Protein AF-A0A357V0K2-F1 (afdb_monomer_lite)

Secondary structure (DSSP, 8-state):
--GGG-S-SB---TTTS---TT---SBPTT--EEEE-TT--EE-SS---EEEE-S--TT---

Sequence (62 aa):
WQTETGGIMITPLPGATALKPGSATRPFFGVQPQIVDADGNPLDGATEGNLCIVESWPGQMR

Foldseek 3Di:
DDPQQQDDFQADDVPPDDDDPPDSGGTDPPWAKFFAAPVRHTDDDPDHHDIDTPDDDPRGHD

Radius of gyration: 12.72 Å; chains: 1; bounding box: 30×19×36 Å

pLDDT: mean 96.63, std 2.82, range [76.62, 98.44]

Structure (mmCIF, N/CA/C/O backbone):
data_AF-A0A357V0K2-F1
#
_entry.id   AF-A0A357V0K2-F1
#
loop_
_atom_site.group_PDB
_atom_site.id
_atom_site.type_symbol
_atom_site.label_atom_id
_atom_site.label_alt_id
_atom_site.label_comp_id
_atom_site.label_asym_id
_atom_site.label_entity_id
_atom_site.label_seq_id
_atom_site.pdbx_PDB_ins_code
_atom_site.Cartn_x
_atom_site.Cartn_y
_atom_site.Cartn_z
_atom_site.occupancy
_atom_site.B_iso_or_equiv
_atom_site.auth_seq_id
_atom_site.auth_comp_id
_atom_site.auth_asym_id
_atom_site.auth_atom_id
_atom_site.pdbx_PDB_model_num
ATOM 1 N N . TRP A 1 1 ? 2.992 5.987 1.055 1.00 94.94 1 TRP A N 1
ATOM 2 C CA . TRP A 1 1 ? 4.315 5.700 1.637 1.00 94.94 1 TRP A CA 1
ATOM 3 C C . TRP A 1 1 ? 4.531 6.666 2.781 1.00 94.94 1 TRP A C 1
ATOM 5 O O . TRP A 1 1 ? 3.847 7.683 2.827 1.00 94.94 1 TRP A O 1
ATOM 15 N N . GLN A 1 2 ? 5.423 6.330 3.697 1.00 97.50 2 GLN A N 1
ATOM 16 C CA . GLN A 1 2 ? 5.817 7.156 4.837 1.00 97.50 2 GLN A CA 1
ATOM 17 C C . GLN A 1 2 ? 7.331 7.027 5.039 1.00 97.50 2 GLN A C 1
ATOM 19 O O . GLN A 1 2 ? 7.951 6.117 4.479 1.00 97.50 2 GLN A O 1
ATOM 24 N N . THR A 1 3 ? 7.925 7.903 5.844 1.00 96.69 3 THR A N 1
ATOM 25 C CA . THR A 1 3 ? 9.363 7.863 6.151 1.00 96.69 3 THR A CA 1
ATOM 26 C C . THR A 1 3 ? 9.777 6.495 6.704 1.00 96.69 3 THR A C 1
ATOM 28 O O . THR A 1 3 ?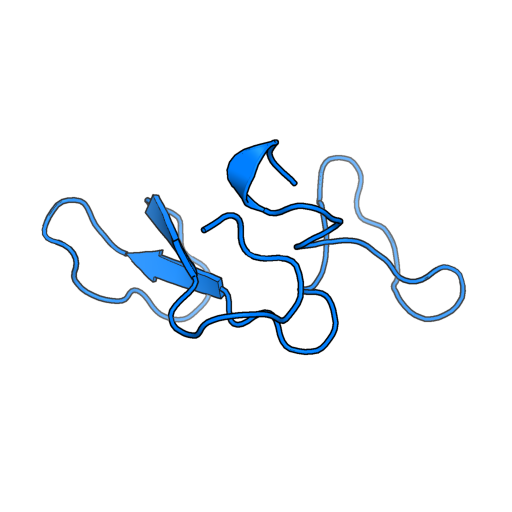 10.734 5.891 6.231 1.00 96.69 3 THR A O 1
ATOM 31 N N . GLU A 1 4 ? 8.979 5.950 7.618 1.00 97.19 4 GLU A N 1
ATOM 32 C CA . GLU A 1 4 ? 9.181 4.677 8.315 1.00 97.19 4 GLU A CA 1
ATOM 33 C C . GLU A 1 4 ? 9.079 3.460 7.384 1.00 97.19 4 GLU A C 1
ATOM 35 O O . GLU A 1 4 ? 9.553 2.369 7.700 1.00 97.19 4 GLU A O 1
ATOM 40 N N . THR A 1 5 ? 8.455 3.635 6.216 1.00 96.38 5 THR A N 1
ATOM 41 C CA . THR A 1 5 ? 8.268 2.549 5.247 1.00 96.38 5 THR A CA 1
ATOM 42 C C . THR A 1 5 ? 9.443 2.375 4.293 1.00 96.38 5 THR A C 1
ATOM 44 O O . THR A 1 5 ? 9.481 1.372 3.584 1.00 96.38 5 THR A O 1
ATOM 47 N N . GLY A 1 6 ? 10.371 3.339 4.242 1.00 96.81 6 GLY A N 1
ATOM 48 C CA . GLY A 1 6 ? 11.566 3.312 3.390 1.00 96.81 6 GLY A CA 1
ATOM 49 C C . GLY A 1 6 ? 11.309 3.320 1.875 1.00 96.81 6 GLY A C 1
ATOM 50 O O . GLY A 1 6 ? 12.245 3.481 1.096 1.00 96.81 6 GLY A O 1
ATOM 51 N N . GLY A 1 7 ? 10.059 3.175 1.427 1.00 96.44 7 GLY A N 1
ATOM 52 C CA . GLY A 1 7 ? 9.703 3.078 0.017 1.00 96.44 7 GLY A CA 1
ATOM 53 C C . GLY A 1 7 ? 8.197 3.073 -0.238 1.00 96.44 7 GLY A C 1
ATOM 54 O O . GLY A 1 7 ? 7.374 3.272 0.656 1.00 96.44 7 GLY A O 1
ATOM 55 N N . ILE A 1 8 ? 7.822 2.882 -1.503 1.00 97.62 8 ILE A N 1
ATOM 56 C CA . ILE A 1 8 ? 6.423 2.920 -1.932 1.00 97.62 8 ILE A CA 1
ATOM 57 C C . ILE A 1 8 ? 5.679 1.660 -1.476 1.00 97.62 8 ILE A C 1
ATOM 59 O O . ILE A 1 8 ? 6.092 0.549 -1.784 1.00 97.62 8 ILE A O 1
ATOM 63 N N . MET A 1 9 ? 4.547 1.855 -0.791 1.00 98.00 9 MET A N 1
ATOM 64 C CA . MET A 1 9 ? 3.738 0.764 -0.227 1.00 98.00 9 MET A CA 1
ATOM 65 C C . MET A 1 9 ? 2.520 0.397 -1.083 1.00 98.00 9 MET A C 1
ATOM 67 O O . MET A 1 9 ? 2.248 -0.774 -1.315 1.00 98.00 9 MET A O 1
ATOM 71 N N . ILE A 1 10 ? 1.773 1.398 -1.553 1.00 98.19 10 ILE A N 1
ATOM 72 C CA . ILE A 1 10 ? 0.555 1.239 -2.360 1.00 98.19 10 ILE A CA 1
ATOM 73 C C . ILE A 1 10 ? 0.685 2.211 -3.532 1.00 98.19 10 ILE A C 1
ATOM 75 O O . ILE A 1 10 ? 0.866 3.411 -3.309 1.00 98.19 10 ILE A O 1
ATOM 79 N N . THR A 1 11 ? 0.669 1.695 -4.760 1.00 97.81 11 THR A N 1
ATOM 80 C CA . THR A 1 11 ? 0.869 2.488 -5.981 1.00 97.81 11 THR A CA 1
ATOM 81 C C . THR A 1 11 ? 0.332 1.767 -7.212 1.00 97.81 11 THR A C 1
ATOM 83 O O . THR A 1 11 ? 0.410 0.538 -7.287 1.00 97.81 11 THR A O 1
ATOM 86 N N . PRO A 1 12 ? -0.147 2.500 -8.232 1.00 97.44 12 PRO A N 1
ATOM 87 C CA . PRO A 1 12 ? -0.347 1.902 -9.540 1.00 97.44 12 PRO A CA 1
ATOM 88 C C . PRO A 1 12 ? 0.994 1.498 -10.158 1.00 97.44 12 PRO A C 1
ATOM 90 O O . PRO A 1 12 ? 2.014 2.163 -9.960 1.00 97.44 12 PRO A O 1
ATOM 93 N N . LEU A 1 13 ? 0.964 0.435 -10.960 1.00 96.69 13 LEU A N 1
ATOM 94 C CA . LEU A 1 13 ? 2.028 0.098 -11.896 1.00 96.69 13 LEU A CA 1
ATOM 95 C C . LEU A 1 13 ? 1.625 0.636 -13.277 1.00 96.69 13 LEU A C 1
ATOM 97 O O . LEU A 1 13 ? 0.614 0.174 -13.824 1.00 96.69 13 LEU A O 1
ATOM 101 N N . PRO A 1 14 ? 2.358 1.614 -13.846 1.00 95.19 14 PRO A N 1
ATOM 102 C CA . PRO A 1 14 ? 2.068 2.123 -15.182 1.00 95.19 14 PRO A CA 1
ATOM 103 C C . PRO A 1 14 ? 2.010 0.981 -16.202 1.00 95.19 14 PRO A C 1
ATOM 105 O O . PRO A 1 14 ? 2.888 0.124 -16.233 1.00 95.19 14 PRO A O 1
ATOM 108 N N . GLY A 1 15 ? 0.951 0.944 -17.010 1.00 96.00 15 GLY A N 1
ATOM 109 C CA . GLY A 1 15 ? 0.724 -0.122 -17.993 1.00 96.00 15 GLY A CA 1
ATOM 110 C C . GLY A 1 15 ? 0.097 -1.414 -17.448 1.00 96.00 15 GLY A C 1
ATOM 111 O O . GLY A 1 15 ? -0.295 -2.252 -18.251 1.00 96.00 15 GLY A O 1
ATOM 112 N N . ALA A 1 16 ? -0.062 -1.570 -16.128 1.00 96.94 16 ALA A N 1
ATOM 113 C CA . ALA A 1 16 ? -0.701 -2.746 -15.519 1.00 96.94 16 ALA A CA 1
ATOM 114 C C . ALA A 1 16 ? -1.931 -2.408 -14.656 1.00 96.94 16 ALA A C 1
ATOM 116 O O . ALA A 1 16 ? -2.832 -3.236 -14.518 1.00 96.94 16 ALA A O 1
ATOM 117 N N . THR A 1 17 ? -2.003 -1.196 -14.098 1.00 96.25 17 THR A N 1
ATOM 118 C CA . THR A 1 17 ? -3.102 -0.778 -13.215 1.00 96.25 17 THR A CA 1
ATOM 119 C C . THR A 1 17 ? -3.892 0.379 -13.827 1.00 96.25 17 THR A C 1
ATOM 121 O O . THR A 1 17 ? -3.343 1.456 -14.056 1.00 96.25 17 THR A O 1
ATOM 124 N N . ALA A 1 18 ? -5.196 0.182 -14.053 1.00 97.25 18 ALA A N 1
ATOM 125 C CA . ALA A 1 18 ? -6.105 1.265 -14.431 1.00 97.25 18 ALA A CA 1
ATOM 126 C C . ALA A 1 18 ? -6.253 2.276 -13.282 1.00 97.25 18 ALA A C 1
ATOM 128 O O . ALA A 1 18 ? -6.365 1.896 -12.114 1.00 97.25 18 ALA A O 1
ATOM 129 N N . LEU A 1 19 ? -6.253 3.567 -13.616 1.00 97.69 19 LEU A N 1
ATOM 130 C CA . LEU A 1 19 ? -6.240 4.643 -12.628 1.00 97.69 19 LEU A CA 1
ATOM 131 C C . LEU A 1 19 ? -7.658 5.107 -12.276 1.00 97.69 19 LEU A C 1
ATOM 133 O O . LEU A 1 19 ? -8.512 5.257 -13.147 1.00 97.69 19 LEU A O 1
ATOM 137 N N . LYS A 1 20 ? -7.871 5.410 -10.992 1.00 97.62 20 LYS A N 1
ATOM 138 C CA . LYS A 1 20 ? -9.029 6.153 -10.481 1.00 97.62 20 LYS A CA 1
ATOM 139 C C . LYS A 1 20 ? -8.504 7.412 -9.776 1.00 97.62 20 LYS A C 1
ATOM 141 O O . LYS A 1 20 ? -7.685 7.258 -8.868 1.00 97.62 20 LYS A O 1
ATOM 146 N N . PRO A 1 21 ? -8.935 8.631 -10.153 1.00 97.50 21 PRO A N 1
ATOM 147 C CA . PRO A 1 21 ? -8.456 9.861 -9.520 1.00 97.50 21 PRO A CA 1
ATOM 148 C C . PRO A 1 21 ? -8.600 9.819 -7.993 1.00 97.50 21 PRO A C 1
ATOM 150 O O . PRO A 1 21 ? -9.648 9.434 -7.478 1.00 97.50 21 PRO A O 1
ATOM 153 N N . GLY A 1 22 ? -7.529 10.176 -7.279 1.00 96.31 22 GLY A N 1
ATOM 154 C CA . GLY A 1 22 ? -7.478 10.162 -5.811 1.00 96.31 22 GLY A CA 1
ATOM 155 C C . GLY A 1 22 ? -7.221 8.794 -5.163 1.00 96.31 22 GLY A C 1
ATOM 156 O O . GLY A 1 22 ? -7.065 8.734 -3.949 1.00 96.31 22 GLY A O 1
ATOM 157 N N . SER A 1 23 ? -7.142 7.697 -5.929 1.00 97.44 23 SER A N 1
ATOM 158 C CA . SER A 1 23 ? -6.832 6.364 -5.393 1.00 97.44 23 SER A CA 1
ATOM 159 C C . SER A 1 23 ? -5.349 6.013 -5.538 1.00 97.44 23 SER A C 1
ATOM 161 O O . SER A 1 23 ? -4.775 6.152 -6.616 1.00 97.44 23 SER A O 1
ATOM 163 N N . ALA A 1 24 ? -4.754 5.454 -4.480 1.00 97.31 24 ALA A N 1
ATOM 164 C CA . ALA A 1 24 ? -3.426 4.834 -4.533 1.00 97.31 24 ALA A CA 1
ATOM 165 C C . ALA A 1 24 ? -3.423 3.462 -5.246 1.00 97.31 24 ALA A C 1
ATOM 167 O O . ALA A 1 24 ? -2.361 2.941 -5.580 1.00 97.31 24 ALA A O 1
ATOM 168 N N . THR A 1 25 ? -4.603 2.908 -5.551 1.00 97.56 25 THR A N 1
ATOM 169 C CA . THR A 1 25 ? -4.853 1.637 -6.254 1.00 97.56 25 THR A CA 1
ATOM 170 C C . THR A 1 25 ? -4.552 0.362 -5.452 1.00 97.56 25 THR A C 1
ATOM 172 O O . THR A 1 25 ? -5.357 -0.004 -4.602 1.00 97.56 25 THR A O 1
ATOM 175 N N . ARG A 1 26 ? -3.468 -0.362 -5.751 1.00 97.25 26 ARG A N 1
ATOM 176 C CA . ARG A 1 26 ? -3.153 -1.698 -5.225 1.00 97.25 26 ARG A CA 1
ATOM 177 C C . ARG A 1 26 ? -1.833 -1.686 -4.440 1.00 97.25 26 ARG A C 1
ATOM 179 O O . ARG A 1 26 ? -0.993 -0.820 -4.698 1.00 97.25 26 ARG A O 1
ATOM 186 N N . PRO A 1 27 ? -1.641 -2.613 -3.484 1.00 97.50 27 PRO A N 1
ATOM 187 C CA . PRO A 1 27 ? -0.370 -2.751 -2.781 1.00 97.50 27 PRO A CA 1
ATOM 188 C C . PRO A 1 27 ? 0.771 -3.126 -3.7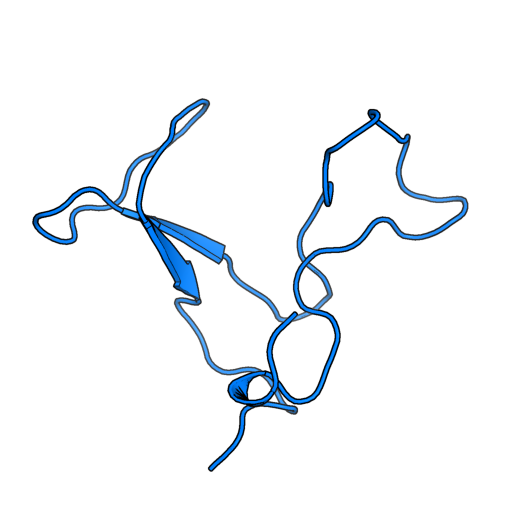28 1.00 97.50 27 PRO A C 1
ATOM 190 O O . PRO A 1 27 ? 0.565 -3.795 -4.743 1.00 97.50 27 PRO A O 1
ATOM 193 N N . PHE A 1 28 ? 1.976 -2.687 -3.377 1.00 97.25 28 PHE A N 1
ATOM 194 C CA . PHE A 1 28 ? 3.206 -3.080 -4.049 1.00 97.25 28 PHE A CA 1
ATOM 195 C C . PHE A 1 28 ? 3.632 -4.493 -3.625 1.00 97.25 28 PHE A C 1
ATOM 197 O O . PHE A 1 28 ? 3.090 -5.077 -2.686 1.00 97.25 28 PHE A O 1
ATOM 204 N N . PHE A 1 29 ? 4.605 -5.071 -4.326 1.00 96.44 29 PHE A N 1
ATOM 205 C CA . PHE A 1 29 ? 5.040 -6.441 -4.059 1.00 96.44 29 PHE A CA 1
ATOM 206 C C . PHE A 1 29 ? 5.583 -6.606 -2.634 1.00 96.44 29 PHE A C 1
ATOM 208 O O . PHE A 1 29 ? 6.393 -5.803 -2.175 1.00 96.44 29 PHE A O 1
ATOM 215 N N . GLY A 1 30 ? 5.139 -7.663 -1.947 1.00 95.31 30 GLY A N 1
ATOM 216 C CA . GLY A 1 30 ? 5.522 -7.952 -0.561 1.00 95.31 30 GLY A CA 1
ATOM 217 C C . GLY A 1 30 ? 4.827 -7.083 0.493 1.00 95.31 30 GLY A C 1
ATOM 218 O O . GLY A 1 30 ? 5.095 -7.258 1.674 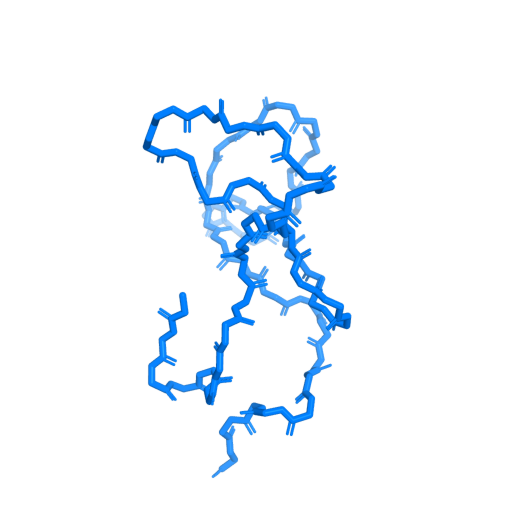1.00 95.31 30 GLY A O 1
ATOM 219 N N . VAL A 1 31 ? 3.932 -6.170 0.100 1.00 97.31 31 VAL A N 1
ATOM 220 C CA . VAL A 1 31 ? 3.153 -5.346 1.033 1.00 97.31 31 VAL A CA 1
ATOM 221 C C . VAL A 1 31 ? 1.771 -5.958 1.221 1.00 97.31 31 VAL A C 1
ATOM 223 O O . VAL A 1 31 ? 1.016 -6.101 0.260 1.00 97.31 31 VAL A O 1
ATOM 226 N N . GLN A 1 32 ? 1.422 -6.280 2.467 1.00 97.19 32 GLN A N 1
ATOM 227 C CA . GLN A 1 32 ? 0.123 -6.851 2.829 1.00 97.19 32 GLN A CA 1
ATOM 228 C C . GLN A 1 32 ? -0.683 -5.856 3.682 1.00 97.19 32 GLN A C 1
ATOM 230 O O . GLN A 1 32 ? -0.521 -5.833 4.904 1.00 97.19 32 GLN A O 1
ATOM 235 N N . PRO A 1 33 ? -1.500 -4.978 3.065 1.00 97.44 33 PRO A N 1
ATOM 236 C CA . PRO A 1 33 ? -2.335 -4.039 3.801 1.00 97.44 33 PRO A CA 1
ATOM 237 C C . 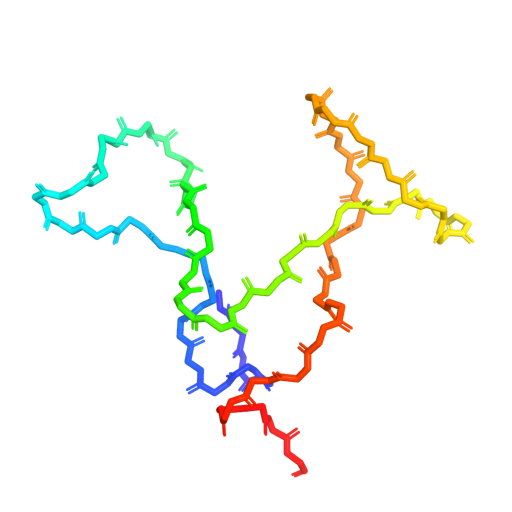PRO A 1 33 ? -3.584 -4.725 4.365 1.00 97.44 33 PRO A C 1
ATOM 239 O O . PRO A 1 33 ? -4.188 -5.570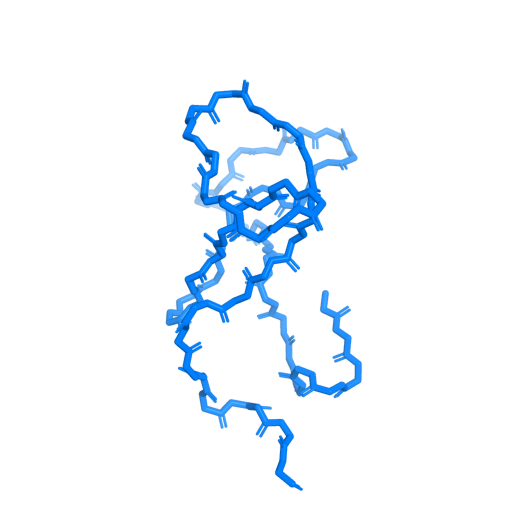 3.706 1.00 97.44 33 PRO A O 1
ATOM 242 N N . GLN A 1 34 ? -4.012 -4.294 5.545 1.00 98.00 34 GLN A N 1
ATOM 243 C CA . GLN A 1 34 ? -5.260 -4.696 6.183 1.00 98.00 34 GLN A CA 1
ATOM 244 C C . GLN A 1 34 ? -5.970 -3.462 6.738 1.00 98.00 34 GLN A C 1
ATOM 246 O O . GLN A 1 34 ? -5.323 -2.544 7.244 1.00 98.00 34 GLN A O 1
ATOM 251 N N . ILE A 1 35 ? -7.298 -3.446 6.628 1.00 98.44 35 ILE A N 1
ATOM 252 C CA . ILE A 1 35 ? -8.136 -2.453 7.295 1.00 98.44 35 ILE A CA 1
ATOM 253 C C . ILE A 1 35 ? -8.636 -3.051 8.603 1.00 98.44 35 ILE A C 1
ATOM 255 O O . ILE A 1 35 ? -9.122 -4.182 8.615 1.00 98.44 35 ILE A O 1
ATOM 259 N N . VAL A 1 36 ? -8.511 -2.292 9.686 1.00 98.25 36 VAL A N 1
ATOM 260 C CA . VAL A 1 36 ? -9.019 -2.668 11.007 1.00 98.25 36 VAL A CA 1
ATOM 261 C C . VAL A 1 36 ? -9.927 -1.580 11.573 1.00 98.25 36 VAL A C 1
ATOM 263 O O . VAL A 1 36 ? -9.799 -0.404 11.216 1.00 98.25 36 VAL A O 1
ATOM 266 N N . ASP A 1 37 ? -10.849 -1.964 12.450 1.00 97.94 37 ASP A N 1
ATOM 267 C CA . ASP A 1 37 ? -11.646 -1.015 13.229 1.00 97.94 37 ASP A CA 1
ATOM 268 C C . ASP A 1 37 ? -10.814 -0.339 14.347 1.00 97.94 37 ASP A C 1
ATOM 270 O O . ASP A 1 37 ? -9.585 -0.454 14.407 1.00 97.94 37 ASP A O 1
ATOM 274 N N . ALA A 1 38 ? -11.471 0.435 15.215 1.00 97.19 38 ALA A N 1
ATOM 275 C CA . ALA A 1 38 ? -10.808 1.112 16.333 1.00 97.19 38 ALA A CA 1
ATOM 276 C C . ALA A 1 38 ? -10.330 0.147 17.436 1.00 97.19 38 ALA A C 1
ATOM 278 O O . ALA A 1 38 ? -9.410 0.489 18.177 1.00 97.19 38 ALA A O 1
ATOM 279 N N . ASP A 1 39 ? -10.926 -1.042 17.518 1.00 97.31 39 ASP A N 1
ATOM 280 C CA . ASP A 1 39 ? -10.594 -2.087 18.487 1.00 97.31 39 ASP A CA 1
ATOM 281 C C . ASP A 1 39 ? -9.530 -3.064 17.942 1.00 97.31 39 ASP A C 1
ATOM 283 O O . ASP A 1 39 ? -9.043 -3.933 18.665 1.00 97.31 39 ASP A O 1
ATOM 287 N N . GLY A 1 40 ? -9.127 -2.899 16.675 1.00 96.25 40 GLY A N 1
ATOM 288 C CA . GLY A 1 40 ? -8.110 -3.703 16.000 1.00 96.25 40 GLY A CA 1
ATOM 289 C C . GLY A 1 40 ? -8.654 -4.945 15.288 1.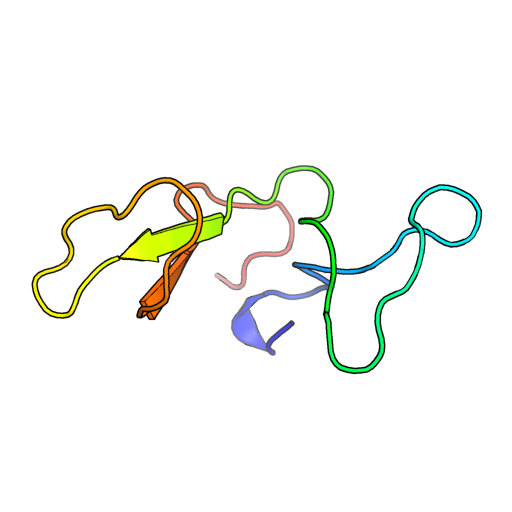00 96.25 40 GLY A C 1
ATOM 290 O O . GLY A 1 40 ? -7.859 -5.779 14.851 1.00 96.25 40 GLY A O 1
ATOM 291 N N . ASN A 1 41 ? -9.974 -5.089 15.142 1.00 97.94 41 ASN A N 1
ATOM 292 C CA . ASN A 1 41 ? -10.555 -6.224 14.428 1.00 97.94 41 ASN A CA 1
ATOM 293 C C . ASN A 1 41 ? -10.445 -6.026 12.906 1.00 97.94 41 ASN A C 1
ATOM 295 O O . ASN A 1 41 ? -10.787 -4.948 12.410 1.00 97.94 41 ASN A O 1
ATOM 299 N N . PRO A 1 42 ? -10.018 -7.052 12.143 1.00 97.94 42 PRO A N 1
ATOM 300 C CA . PRO A 1 42 ? -9.999 -7.003 10.684 1.00 97.94 42 PRO A CA 1
ATOM 301 C C . PRO A 1 42 ? -11.375 -6.747 10.065 1.00 97.94 42 PRO A C 1
ATOM 303 O O . PRO A 1 42 ? -12.367 -7.354 10.467 1.00 97.94 42 PRO A O 1
ATOM 306 N N . LEU A 1 43 ? -11.409 -5.899 9.036 1.00 98.19 43 LEU A N 1
ATOM 307 C CA . LEU A 1 43 ? -12.593 -5.631 8.222 1.00 98.19 43 LEU A CA 1
ATOM 308 C C . LEU A 1 43 ? -12.374 -6.123 6.783 1.00 98.19 43 LEU A C 1
ATOM 310 O O . LEU A 1 43 ? -11.365 -5.797 6.155 1.00 98.19 43 LEU A O 1
ATOM 314 N N . ASP A 1 44 ? -13.351 -6.857 6.247 1.00 96.94 44 ASP A N 1
ATOM 315 C CA . ASP A 1 44 ? -13.305 -7.450 4.906 1.00 96.94 44 ASP A CA 1
ATOM 316 C C . ASP A 1 44 ? -14.208 -6.723 3.896 1.00 96.94 44 ASP A C 1
ATOM 318 O O . ASP A 1 44 ? -15.214 -6.099 4.237 1.00 96.94 44 ASP A O 1
ATOM 322 N N . GLY A 1 45 ? -13.881 -6.860 2.609 1.00 97.12 45 GLY A N 1
ATOM 323 C CA . GLY A 1 45 ? -14.677 -6.314 1.509 1.00 97.12 45 GLY A CA 1
ATOM 324 C C . GLY A 1 45 ? -14.522 -4.802 1.321 1.00 97.12 45 GLY A C 1
ATOM 325 O O . GLY A 1 45 ? -13.457 -4.229 1.547 1.00 97.12 45 GLY A O 1
ATOM 326 N N . ALA A 1 46 ? -15.575 -4.153 0.818 1.00 97.56 46 ALA A N 1
ATOM 327 C CA . ALA A 1 46 ? -15.594 -2.704 0.637 1.00 97.56 46 ALA A CA 1
ATOM 328 C C . ALA A 1 46 ? -15.872 -2.025 1.986 1.00 97.56 46 ALA A C 1
ATOM 330 O O . ALA A 1 46 ? -17.017 -1.982 2.430 1.00 97.56 46 ALA A O 1
ATOM 331 N N . THR A 1 47 ? -14.817 -1.521 2.623 1.00 97.69 47 THR A N 1
ATOM 332 C CA . THR A 1 47 ? -14.856 -0.972 3.983 1.00 97.69 47 THR A CA 1
ATOM 333 C C . THR A 1 47 ? -13.891 0.208 4.147 1.00 97.69 47 THR A C 1
ATOM 335 O O . THR A 1 47 ? -13.103 0.515 3.248 1.00 97.69 47 THR A O 1
ATOM 338 N N . GLU A 1 48 ? -13.956 0.865 5.301 1.00 97.69 48 GLU A N 1
ATOM 339 C CA . GLU A 1 48 ? -13.068 1.941 5.735 1.00 97.69 48 GLU A CA 1
ATOM 340 C C . GLU A 1 48 ? -12.635 1.727 7.191 1.00 97.69 48 GLU A C 1
ATOM 342 O O . GLU A 1 48 ? -13.320 1.059 7.961 1.00 97.69 48 GLU A O 1
ATOM 347 N N . GLY A 1 49 ? -11.471 2.262 7.561 1.00 97.75 49 GLY A N 1
ATOM 348 C CA . GLY A 1 49 ? -10.896 2.070 8.889 1.00 97.75 49 GLY A CA 1
ATOM 349 C C . GLY A 1 49 ? -9.414 2.425 8.940 1.00 97.75 49 GLY A C 1
ATOM 350 O O . GLY A 1 49 ? -8.890 3.126 8.069 1.00 97.75 49 GLY A O 1
ATOM 351 N N . ASN A 1 50 ? -8.732 1.920 9.961 1.00 98.12 50 ASN A N 1
ATOM 352 C CA . ASN A 1 50 ? -7.306 2.134 10.165 1.00 98.12 50 ASN A CA 1
ATOM 353 C C . ASN A 1 50 ? -6.497 1.229 9.226 1.00 98.12 50 ASN A C 1
ATOM 355 O O . ASN A 1 50 ? -6.748 0.028 9.146 1.00 98.12 50 ASN A O 1
ATOM 359 N N . LEU A 1 51 ? -5.515 1.798 8.521 1.00 97.88 51 LEU A N 1
ATOM 360 C CA . LEU A 1 51 ? -4.628 1.049 7.630 1.00 97.88 51 LEU A CA 1
ATOM 361 C C . LEU A 1 51 ? -3.439 0.479 8.411 1.00 97.88 51 LEU A C 1
ATOM 363 O O . LEU A 1 51 ? -2.608 1.231 8.919 1.00 97.88 51 LEU A O 1
ATOM 367 N N . CYS A 1 52 ? -3.314 -0.844 8.416 1.00 97.44 52 CYS A N 1
ATOM 368 C CA . CYS A 1 52 ? -2.190 -1.572 8.995 1.00 97.44 52 CYS A CA 1
ATOM 369 C C . CYS A 1 52 ? -1.480 -2.417 7.929 1.00 97.44 52 CYS A C 1
ATOM 371 O O . CYS A 1 52 ? -2.068 -2.761 6.905 1.00 97.44 52 CYS A O 1
ATOM 373 N N . ILE A 1 53 ? -0.211 -2.761 8.168 1.00 97.44 53 ILE A N 1
ATOM 374 C CA . ILE A 1 53 ? 0.549 -3.705 7.337 1.00 97.44 53 ILE A CA 1
ATOM 375 C C . ILE A 1 53 ? 0.857 -4.933 8.196 1.00 97.44 53 ILE A C 1
ATOM 377 O O . ILE A 1 53 ? 1.495 -4.798 9.239 1.00 97.44 53 ILE A O 1
ATOM 381 N N . VAL A 1 54 ? 0.366 -6.106 7.790 1.00 96.12 54 VAL A N 1
ATOM 382 C CA . VAL A 1 54 ? 0.347 -7.310 8.649 1.00 96.12 54 VAL A CA 1
ATOM 383 C C . VAL A 1 54 ? 1.649 -8.111 8.637 1.00 96.12 54 VAL A C 1
ATOM 385 O O . VAL A 1 54 ? 1.889 -8.906 9.540 1.00 96.12 54 VAL A O 1
ATOM 388 N N . GLU A 1 55 ? 2.513 -7.883 7.648 1.00 95.44 55 GLU A N 1
ATOM 389 C CA . GLU A 1 55 ? 3.822 -8.528 7.531 1.00 95.44 55 GLU A CA 1
ATOM 390 C C . GLU A 1 55 ? 4.921 -7.508 7.210 1.00 95.44 55 GLU A C 1
ATOM 392 O O . GLU A 1 55 ? 4.662 -6.450 6.635 1.00 95.44 55 GLU A O 1
ATOM 397 N N . SER A 1 56 ? 6.162 -7.826 7.589 1.00 95.88 56 SER A N 1
ATOM 398 C CA . SER A 1 56 ? 7.326 -6.976 7.317 1.00 95.88 56 SER A CA 1
ATOM 399 C C . SER A 1 56 ? 7.679 -6.958 5.826 1.00 95.88 56 SER A C 1
ATOM 401 O O . SER A 1 56 ? 7.433 -7.916 5.096 1.00 95.88 56 SER A O 1
ATOM 403 N N . TRP A 1 57 ? 8.318 -5.876 5.383 1.00 96.44 57 TRP A N 1
ATOM 404 C CA . TRP A 1 57 ? 8.836 -5.708 4.027 1.00 96.44 57 TRP A CA 1
ATOM 405 C C . TRP A 1 57 ? 10.323 -5.321 4.072 1.00 96.44 57 TRP A C 1
ATOM 407 O O . TRP A 1 57 ? 10.786 -4.757 5.067 1.00 96.44 57 TRP A O 1
ATOM 417 N N . PRO A 1 58 ? 11.097 -5.557 2.995 1.00 96.00 58 PRO A N 1
ATOM 418 C CA . PRO A 1 58 ? 12.548 -5.334 3.008 1.00 96.00 58 PRO A CA 1
ATOM 419 C C . PRO A 1 58 ? 12.992 -3.902 3.344 1.00 96.00 58 PRO A C 1
ATOM 421 O O . PRO A 1 58 ? 14.080 -3.712 3.875 1.00 96.00 58 PRO A O 1
ATOM 424 N N . GLY A 1 59 ? 12.168 -2.902 3.022 1.00 95.19 59 GLY A N 1
ATOM 425 C CA . GLY A 1 59 ? 12.456 -1.483 3.261 1.00 95.19 59 GLY A CA 1
ATOM 426 C C . GLY A 1 59 ? 11.991 -0.944 4.616 1.00 95.19 59 GLY A C 1
ATOM 427 O O . GLY A 1 59 ? 12.094 0.259 4.835 1.00 95.19 59 GLY A O 1
ATOM 428 N N . GLN A 1 60 ? 11.439 -1.781 5.501 1.00 95.50 60 GLN A N 1
ATOM 429 C CA . GLN A 1 60 ? 10.920 -1.327 6.790 1.00 95.50 60 GLN A CA 1
ATOM 430 C C . GLN A 1 60 ? 12.050 -0.757 7.653 1.00 95.50 60 GLN A C 1
ATOM 432 O O . GLN A 1 60 ? 13.064 -1.423 7.875 1.00 95.50 60 GLN A O 1
ATOM 437 N N . MET A 1 61 ? 11.862 0.469 8.151 1.00 90.56 61 MET A N 1
ATOM 438 C CA . MET A 1 61 ? 12.801 1.093 9.078 1.00 90.56 61 MET A CA 1
ATOM 439 C C . MET A 1 61 ? 12.956 0.221 10.332 1.00 90.56 61 MET A C 1
ATOM 441 O O . MET A 1 61 ? 11.969 -0.290 10.866 1.00 90.56 61 MET A O 1
ATOM 445 N N . ARG A 1 62 ? 14.201 0.052 10.781 1.00 76.62 62 ARG A N 1
ATOM 446 C CA . ARG A 1 62 ? 14.561 -0.605 12.040 1.00 76.62 62 ARG A CA 1
ATOM 447 C C . ARG A 1 62 ? 15.224 0.387 12.972 1.00 76.62 62 ARG A C 1
ATOM 449 O O . ARG A 1 62 ? 16.002 1.218 12.453 1.00 76.62 62 ARG A O 1
#